Protein AF-A0A366U8A4-F1 (afdb_monomer)

pLDDT: mean 88.84, std 8.55, range [49.16, 95.75]

Secondary structure (DSSP, 8-state):
--GGGS-HHHHHHHHHHHS-HHHHHHTHHHHHHHTSSS-HHHHHHHHHHHHHHHHHHTTSS-TTTT-S-TT-S-HHHHHHHHHHHHHHHHHHHTT--

Solvent-accessible surface area (backbone atoms only — not comparable to full-atom values): 5817 Å² total; per-residue (Å²): 134,65,70,89,80,52,56,68,65,61,50,53,52,52,40,58,70,64,47,55,69,74,54,44,67,76,38,56,75,50,56,60,47,74,73,46,89,64,58,68,67,59,39,46,53,52,50,52,32,51,52,56,50,44,38,36,76,70,65,75,43,60,82,62,73,62,43,96,41,74,75,59,69,54,75,65,58,50,45,55,52,50,51,54,50,40,54,57,48,51,60,48,51,70,75,76,109

Radius of gyration: 13.05 Å; Cα contacts (8 Å, |Δi|>4): 66; chains: 1; bounding box: 31×37×27 Å

Mean predicted aligned error: 4.24 Å

Foldseek 3Di:
DDCVPDQLLVLLVLLLVLDDPQLCVQCVVLVCLSVDPDDSLVNNLVSQLSSLVSCCVVVVDPPCPQHPHSSPDDSVVSVVVSNVSSVVSVVVVVVVD

Sequence (97 aa):
MEIDQLNRITVIKQIYTALDPSHKNLMENVKRILDSDQPEEVRFRIFMVMYRHTRISLGKVSKMHYGEFLTAGTTESMWQEAKLLYRGLMARKEKTG

Structure (mmCIF, N/CA/C/O backbone):
data_AF-A0A366U8A4-F1
#
_entry.id   AF-A0A366U8A4-F1
#
loop_
_atom_site.group_PDB
_atom_site.id
_atom_site.type_symbol
_atom_site.label_atom_id
_atom_site.label_alt_id
_atom_site.label_comp_id
_atom_site.label_asym_id
_atom_site.label_entity_id
_at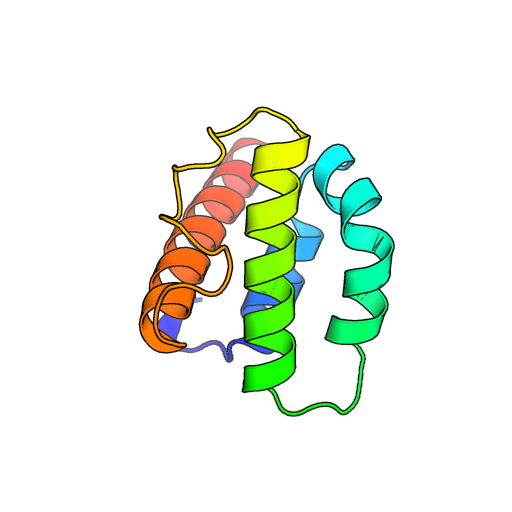om_site.label_seq_id
_atom_site.pdbx_PDB_ins_code
_atom_site.Cartn_x
_atom_site.Cartn_y
_atom_site.Cartn_z
_atom_site.occupancy
_atom_site.B_iso_or_equiv
_atom_site.auth_seq_id
_atom_site.auth_comp_id
_atom_site.auth_asym_id
_atom_site.auth_atom_id
_atom_site.pdbx_PDB_model_num
ATOM 1 N N . MET A 1 1 ? 0.223 17.648 -7.362 1.00 56.59 1 MET A N 1
ATOM 2 C CA . MET A 1 1 ? 1.129 16.755 -8.116 1.00 56.59 1 MET A CA 1
ATOM 3 C C . MET A 1 1 ? 0.320 15.546 -8.538 1.00 56.59 1 MET A C 1
ATOM 5 O O . MET A 1 1 ? -0.329 14.948 -7.687 1.00 56.59 1 MET A O 1
ATOM 9 N N . GLU A 1 2 ? 0.257 15.260 -9.833 1.00 77.50 2 GLU A N 1
ATOM 10 C CA . GLU A 1 2 ? -0.574 14.178 -10.364 1.00 77.50 2 GLU A CA 1
ATOM 11 C C . GLU A 1 2 ? 0.115 12.832 -10.106 1.00 77.50 2 GLU A C 1
ATOM 13 O O . GLU A 1 2 ? 1.285 12.657 -10.437 1.00 77.50 2 GLU A O 1
ATOM 18 N N . ILE A 1 3 ? -0.582 11.891 -9.460 1.00 80.12 3 ILE A N 1
ATOM 19 C CA . ILE A 1 3 ? -0.011 10.595 -9.050 1.00 80.12 3 ILE A CA 1
ATOM 20 C C . ILE A 1 3 ? 0.587 9.804 -10.220 1.00 80.12 3 ILE A C 1
ATOM 22 O O . ILE A 1 3 ? 1.530 9.042 -10.031 1.00 80.12 3 ILE A O 1
ATOM 26 N N . ASP A 1 4 ? 0.066 10.007 -11.425 1.00 79.44 4 ASP A N 1
ATOM 27 C CA . ASP A 1 4 ? 0.507 9.325 -12.638 1.00 79.44 4 ASP A CA 1
ATOM 28 C C . ASP A 1 4 ? 1.915 9.750 -13.095 1.00 79.44 4 ASP A C 1
ATOM 30 O O . ASP A 1 4 ? 2.542 9.045 -13.879 1.00 79.44 4 ASP A O 1
ATOM 34 N N . GLN A 1 5 ? 2.448 10.847 -12.546 1.00 83.38 5 GLN A N 1
ATOM 35 C CA . GLN A 1 5 ? 3.819 11.315 -12.779 1.00 83.38 5 GLN A CA 1
ATOM 36 C C . GLN A 1 5 ? 4.819 10.763 -11.748 1.00 83.38 5 GLN A C 1
ATOM 38 O O . GLN A 1 5 ? 6.027 10.965 -11.877 1.00 83.38 5 GLN A O 1
ATOM 43 N N . LEU A 1 6 ? 4.339 10.081 -10.702 1.00 86.62 6 LEU A N 1
ATOM 44 C CA . LEU A 1 6 ? 5.175 9.527 -9.641 1.00 86.62 6 LEU A CA 1
ATOM 45 C 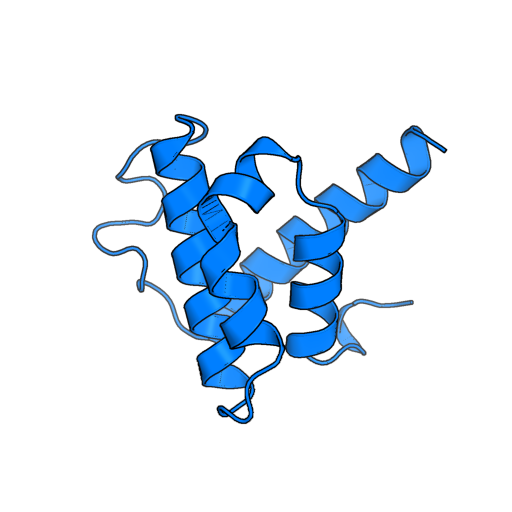C . LEU A 1 6 ? 5.553 8.075 -9.938 1.00 86.62 6 LEU A C 1
ATOM 47 O O . LEU A 1 6 ? 4.712 7.263 -10.318 1.00 86.62 6 LEU A O 1
ATOM 51 N N . ASN A 1 7 ? 6.813 7.719 -9.668 1.00 89.44 7 ASN A N 1
ATOM 52 C CA . ASN A 1 7 ? 7.219 6.315 -9.661 1.00 89.44 7 ASN A CA 1
ATOM 53 C C . ASN A 1 7 ? 6.563 5.549 -8.495 1.00 89.44 7 ASN A C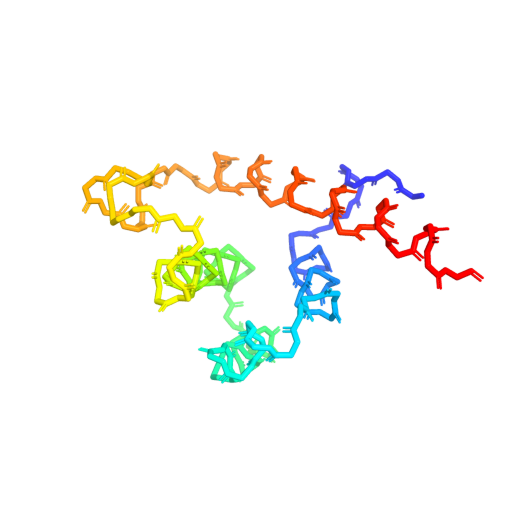 1
ATOM 55 O O . ASN A 1 7 ? 6.127 6.137 -7.492 1.00 89.44 7 ASN A O 1
ATOM 59 N N . ARG A 1 8 ? 6.509 4.217 -8.611 1.00 91.81 8 ARG A N 1
ATOM 60 C CA . ARG A 1 8 ? 5.760 3.385 -7.660 1.00 91.81 8 ARG A CA 1
ATOM 61 C C . ARG A 1 8 ? 6.369 3.427 -6.261 1.00 91.81 8 ARG A C 1
ATOM 63 O O . ARG A 1 8 ? 5.621 3.423 -5.284 1.00 91.81 8 ARG A O 1
ATOM 70 N N . ILE A 1 9 ? 7.698 3.532 -6.154 1.00 93.06 9 ILE A N 1
ATOM 71 C CA . ILE A 1 9 ? 8.411 3.619 -4.867 1.00 93.06 9 ILE A CA 1
ATOM 72 C C . ILE A 1 9 ? 8.036 4.885 -4.101 1.00 93.06 9 ILE A C 1
ATOM 74 O O . ILE A 1 9 ? 7.731 4.825 -2.908 1.00 93.06 9 ILE A O 1
ATOM 78 N N . THR A 1 10 ? 8.016 6.029 -4.776 1.00 92.56 10 THR A N 1
ATOM 79 C CA . THR A 1 10 ? 7.628 7.305 -4.175 1.00 92.56 10 THR A CA 1
ATOM 80 C C . THR A 1 10 ? 6.206 7.223 -3.631 1.00 92.56 10 THR A C 1
ATOM 82 O O .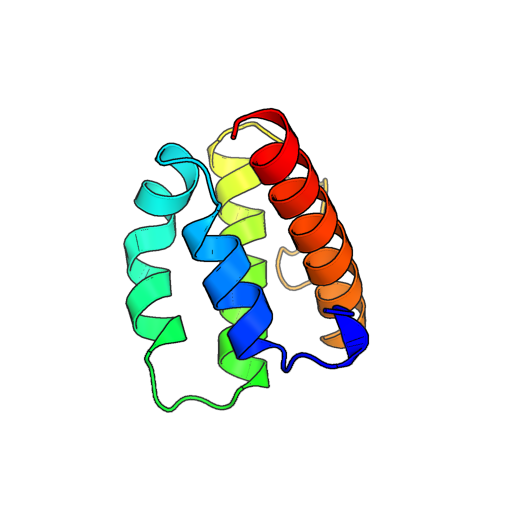 THR A 1 10 ? 5.961 7.621 -2.491 1.00 92.56 10 THR A O 1
ATOM 85 N N . VAL A 1 11 ? 5.280 6.636 -4.394 1.00 93.25 11 VAL A N 1
ATOM 86 C CA . VAL A 1 11 ? 3.886 6.483 -3.959 1.00 93.25 11 VAL A CA 1
ATOM 87 C C . VAL A 1 11 ? 3.765 5.577 -2.738 1.00 93.25 11 VAL A C 1
ATOM 89 O O . VAL A 1 11 ? 3.156 5.990 -1.752 1.00 93.25 11 VAL A O 1
ATOM 92 N N . ILE A 1 12 ? 4.377 4.390 -2.725 1.00 93.94 12 ILE A N 1
ATOM 93 C CA . ILE A 1 12 ? 4.269 3.486 -1.564 1.00 93.94 12 ILE A CA 1
ATOM 94 C C . ILE A 1 12 ? 4.955 4.039 -0.307 1.00 93.94 12 ILE A C 1
ATOM 96 O O . ILE A 1 12 ? 4.453 3.822 0.795 1.00 93.94 12 ILE A O 1
ATOM 100 N N . LYS A 1 13 ? 6.039 4.822 -0.436 1.00 93.62 13 LYS A N 1
ATOM 101 C CA . LYS A 1 13 ? 6.657 5.524 0.707 1.00 93.62 13 LYS A CA 1
ATOM 102 C C . LYS A 1 13 ? 5.727 6.594 1.284 1.00 93.62 13 LYS A C 1
ATOM 104 O O . LYS A 1 13 ? 5.606 6.717 2.508 1.00 93.62 13 LYS A O 1
ATOM 109 N N . GLN A 1 14 ? 5.031 7.337 0.424 1.00 93.19 14 GLN A N 1
ATOM 110 C CA . GLN A 1 14 ? 4.049 8.334 0.857 1.00 93.19 14 GLN A CA 1
ATOM 111 C C . GLN A 1 14 ? 2.814 7.679 1.488 1.00 93.19 14 GLN A C 1
ATOM 113 O O . GLN A 1 14 ? 2.370 8.133 2.542 1.00 93.19 14 GLN A O 1
ATOM 118 N N . ILE A 1 15 ? 2.320 6.573 0.915 1.00 94.44 15 ILE A N 1
ATOM 119 C CA . ILE A 1 15 ? 1.264 5.749 1.523 1.00 94.44 15 ILE A CA 1
ATOM 120 C C . ILE A 1 15 ? 1.710 5.305 2.913 1.00 94.44 15 ILE A C 1
ATOM 122 O O . ILE A 1 15 ? 1.028 5.627 3.880 1.00 94.44 15 ILE A O 1
ATOM 126 N N . TYR A 1 16 ? 2.865 4.638 3.035 1.00 93.56 16 TYR A N 1
ATOM 127 C CA . TYR A 1 16 ? 3.379 4.147 4.317 1.00 93.56 16 TYR A CA 1
ATOM 128 C C . TYR A 1 16 ? 3.437 5.253 5.370 1.00 93.56 16 TYR A C 1
ATOM 130 O O . TYR A 1 16 ? 2.993 5.062 6.498 1.00 93.56 16 TYR A O 1
ATOM 138 N N . THR A 1 17 ? 3.921 6.435 4.991 1.00 92.00 17 THR A N 1
ATOM 139 C CA . THR A 1 17 ? 4.001 7.601 5.881 1.00 92.00 17 THR A CA 1
ATOM 140 C C . THR A 1 17 ? 2.625 8.081 6.342 1.00 92.00 17 THR A C 1
ATOM 142 O O . THR A 1 17 ? 2.487 8.506 7.488 1.00 92.00 17 THR A O 1
ATOM 145 N N . ALA A 1 18 ? 1.606 7.987 5.491 1.00 92.44 18 ALA A N 1
ATOM 146 C CA . ALA A 1 18 ? 0.243 8.415 5.791 1.00 92.44 18 ALA A CA 1
ATOM 147 C C . ALA A 1 18 ? -0.626 7.337 6.466 1.00 92.44 18 ALA A C 1
ATOM 149 O O . ALA A 1 18 ? -1.735 7.644 6.893 1.00 92.44 18 ALA A O 1
ATOM 150 N N . LEU A 1 19 ? -0.153 6.090 6.576 1.00 92.06 19 LEU A N 1
ATOM 151 C CA . LEU A 1 19 ? -0.891 5.027 7.259 1.00 92.06 19 LEU A CA 1
ATOM 152 C C . LEU A 1 19 ? -1.053 5.304 8.762 1.00 92.06 19 LEU A C 1
ATOM 154 O O . LEU A 1 19 ? -0.166 5.872 9.414 1.00 92.06 19 LEU A O 1
ATOM 158 N N . ASP A 1 20 ? -2.164 4.810 9.312 1.00 90.75 20 ASP A N 1
ATOM 159 C CA . ASP A 1 20 ? -2.425 4.804 10.751 1.00 90.75 20 ASP A CA 1
ATOM 160 C C . ASP A 1 20 ? -1.319 4.041 11.508 1.00 90.75 20 ASP A C 1
ATOM 162 O O . ASP A 1 20 ? -0.775 3.062 10.978 1.00 90.75 20 ASP A O 1
ATOM 166 N N . PRO A 1 21 ? -1.016 4.404 12.770 1.00 90.31 21 PRO A N 1
ATOM 167 C CA . PRO A 1 21 ? -0.002 3.715 13.572 1.00 90.31 21 PRO A CA 1
ATOM 168 C C . PRO A 1 21 ? -0.202 2.196 13.654 1.00 90.31 21 PRO A C 1
ATOM 170 O O . PRO A 1 21 ? 0.757 1.441 13.541 1.00 90.31 21 PRO A O 1
ATOM 173 N N . SER A 1 22 ? -1.450 1.726 13.752 1.00 90.81 22 SER A N 1
ATOM 174 C CA . SER A 1 22 ? -1.767 0.291 13.791 1.00 90.81 22 SER A CA 1
ATOM 175 C C . SER A 1 22 ? -1.341 -0.459 12.526 1.00 90.81 22 SER A C 1
ATOM 177 O O . SER A 1 22 ? -0.897 -1.602 12.611 1.00 90.81 22 SER A O 1
ATOM 179 N N . HIS A 1 23 ? -1.424 0.183 11.356 1.00 91.88 23 HIS A N 1
ATOM 180 C CA . HIS A 1 23 ? -0.929 -0.402 10.113 1.00 91.88 23 HIS A CA 1
ATOM 181 C C . HIS A 1 23 ? 0.599 -0.392 10.076 1.00 91.88 23 HIS A C 1
ATOM 183 O O . HIS A 1 23 ? 1.199 -1.398 9.710 1.00 91.88 23 HIS A O 1
ATOM 189 N N . LYS A 1 24 ? 1.229 0.716 10.483 1.00 89.88 24 LYS A N 1
ATOM 190 C CA . LYS A 1 24 ? 2.695 0.840 10.507 1.00 89.88 24 LYS A CA 1
ATOM 191 C C . LYS A 1 24 ? 3.342 -0.193 11.423 1.00 89.88 24 LYS A C 1
ATOM 193 O O . LYS A 1 24 ? 4.276 -0.847 10.980 1.00 89.88 24 LYS A O 1
ATOM 198 N N . ASN A 1 25 ? 2.798 -0.405 12.621 1.00 89.50 25 ASN A N 1
ATOM 199 C CA . ASN A 1 25 ? 3.308 -1.390 13.582 1.00 89.50 25 ASN A CA 1
ATOM 200 C C . ASN A 1 25 ? 3.296 -2.813 12.999 1.00 89.50 25 ASN A C 1
ATOM 202 O O . ASN A 1 25 ? 4.254 -3.566 13.132 1.00 89.50 25 ASN A O 1
ATOM 206 N N . LEU A 1 26 ? 2.235 -3.179 12.274 1.00 89.50 26 LEU A N 1
ATOM 207 C CA . LEU A 1 26 ? 2.146 -4.485 11.609 1.00 89.50 26 LEU A CA 1
ATOM 208 C C . LEU A 1 26 ? 2.980 -4.576 10.321 1.00 89.50 26 LEU A C 1
ATOM 210 O O . LEU A 1 26 ? 3.175 -5.666 9.787 1.00 89.50 26 LEU A O 1
ATOM 214 N N . MET A 1 27 ? 3.466 -3.444 9.811 1.00 91.12 27 MET A N 1
ATOM 215 C CA . MET A 1 27 ? 4.273 -3.338 8.597 1.00 91.12 27 MET A CA 1
ATOM 216 C C . MET A 1 27 ? 5.716 -2.893 8.885 1.00 91.12 27 MET A C 1
ATOM 218 O O . MET A 1 27 ? 6.422 -2.517 7.952 1.00 91.12 27 MET A O 1
ATOM 222 N N . GLU A 1 28 ? 6.201 -2.957 10.130 1.00 84.00 28 GLU A N 1
ATOM 223 C CA . GLU A 1 28 ? 7.539 -2.457 10.498 1.00 84.00 28 GLU A CA 1
ATOM 224 C C . GLU A 1 28 ? 8.659 -3.078 9.652 1.00 84.00 28 GLU A C 1
ATOM 226 O O . GLU A 1 28 ? 9.551 -2.377 9.167 1.00 84.00 28 GLU A O 1
ATOM 231 N N . ASN A 1 29 ? 8.565 -4.381 9.375 1.00 82.31 29 ASN A N 1
ATOM 232 C CA . ASN A 1 29 ? 9.528 -5.095 8.532 1.00 82.31 29 ASN A CA 1
ATOM 233 C C . ASN A 1 29 ? 9.504 -4.635 7.063 1.00 82.31 29 ASN A C 1
ATOM 235 O O . ASN A 1 29 ? 10.507 -4.759 6.361 1.00 82.31 29 ASN A O 1
ATOM 239 N N . VAL A 1 30 ? 8.396 -4.051 6.599 1.00 85.75 30 VAL A N 1
ATOM 240 C CA . VAL A 1 30 ? 8.246 -3.536 5.229 1.00 85.75 30 VAL A CA 1
ATOM 241 C C . VAL A 1 30 ? 9.086 -2.281 5.018 1.00 85.75 30 VAL A C 1
ATOM 243 O O . VAL A 1 30 ? 9.558 -2.054 3.907 1.00 85.75 30 VAL A O 1
ATOM 246 N N . LYS A 1 31 ? 9.365 -1.500 6.071 1.00 82.88 31 LYS A N 1
ATOM 247 C CA . LYS A 1 31 ? 10.244 -0.325 5.968 1.00 82.88 31 LYS A CA 1
ATOM 248 C C . LYS A 1 31 ? 11.623 -0.697 5.412 1.00 82.88 31 LYS A C 1
ATOM 250 O O . LYS A 1 31 ? 12.110 -0.036 4.503 1.00 82.88 31 LYS A O 1
ATOM 255 N N . ARG A 1 32 ? 12.202 -1.813 5.873 1.00 85.94 32 ARG A N 1
ATOM 256 C CA . ARG A 1 32 ? 13.486 -2.323 5.355 1.00 85.94 32 ARG A CA 1
ATOM 257 C C . ARG A 1 32 ? 13.417 -2.655 3.864 1.00 85.94 32 ARG A C 1
ATOM 259 O O . ARG A 1 32 ? 14.381 -2.444 3.143 1.00 85.94 32 ARG A O 1
ATOM 266 N N . ILE A 1 33 ? 12.268 -3.136 3.396 1.00 87.12 33 ILE A N 1
ATOM 267 C CA . ILE A 1 33 ? 12.041 -3.486 1.989 1.00 87.12 33 ILE A CA 1
ATOM 268 C C . ILE A 1 33 ? 11.933 -2.220 1.135 1.00 87.12 33 ILE A C 1
ATOM 270 O O . ILE A 1 33 ? 12.531 -2.160 0.062 1.00 87.12 33 ILE A O 1
ATOM 274 N N . LEU A 1 34 ? 11.245 -1.185 1.627 1.00 86.75 34 LEU A N 1
ATOM 275 C CA . LEU A 1 34 ? 11.137 0.117 0.955 1.00 86.75 34 LEU A CA 1
ATOM 276 C C . LEU A 1 34 ? 12.494 0.809 0.760 1.00 86.75 34 LEU A C 1
ATOM 278 O O . LEU A 1 34 ? 12.665 1.556 -0.207 1.00 86.75 34 LEU A O 1
ATOM 282 N N . ASP A 1 35 ? 13.438 0.559 1.664 1.00 87.50 35 ASP A N 1
ATOM 283 C CA . ASP A 1 35 ? 14.781 1.142 1.644 1.00 87.50 35 ASP A CA 1
ATOM 284 C C . ASP A 1 35 ? 15.851 0.191 1.072 1.00 87.50 35 ASP A C 1
ATOM 286 O O . ASP A 1 35 ? 17.015 0.569 0.976 1.00 87.50 35 ASP A O 1
ATOM 290 N N . SER A 1 36 ? 15.465 -1.017 0.645 1.00 90.25 36 SER A N 1
ATOM 291 C CA . SER A 1 36 ? 16.376 -1.985 0.019 1.00 90.25 36 SER A CA 1
ATOM 292 C C . SER A 1 36 ? 16.721 -1.639 -1.436 1.00 90.25 36 SER A C 1
ATOM 294 O O . SER A 1 36 ? 16.048 -0.829 -2.083 1.00 90.25 36 SER A O 1
ATOM 296 N N . ASP A 1 37 ? 17.745 -2.314 -1.958 1.00 92.31 37 ASP A N 1
ATOM 297 C CA . ASP A 1 37 ? 18.251 -2.252 -3.336 1.00 92.31 37 ASP A CA 1
ATOM 298 C C . ASP A 1 37 ? 17.499 -3.169 -4.321 1.00 92.31 37 ASP A C 1
ATOM 300 O O . ASP A 1 37 ? 17.823 -3.222 -5.506 1.00 92.31 37 ASP A O 1
ATOM 304 N N . GLN A 1 38 ? 16.461 -3.866 -3.853 1.00 93.25 38 GLN A N 1
ATOM 305 C CA . GLN A 1 38 ? 15.633 -4.740 -4.680 1.00 93.25 38 GLN A CA 1
ATOM 306 C C . GLN A 1 38 ? 14.981 -3.975 -5.853 1.00 93.25 38 GLN A C 1
ATOM 308 O O . GLN A 1 38 ? 14.703 -2.772 -5.741 1.00 93.25 38 GLN A O 1
ATOM 313 N N . PRO A 1 39 ? 14.642 -4.653 -6.967 1.00 94.38 39 PRO A N 1
ATOM 314 C CA . PRO A 1 39 ? 13.952 -4.016 -8.088 1.00 94.38 39 PRO A CA 1
ATOM 315 C C . PRO A 1 39 ? 12.681 -3.275 -7.649 1.00 94.38 39 PRO A C 1
ATOM 317 O O . PRO A 1 39 ? 11.980 -3.710 -6.730 1.00 94.38 39 PRO A O 1
ATOM 320 N N . GLU A 1 40 ? 12.367 -2.149 -8.304 1.00 93.56 40 GLU A N 1
ATOM 321 C CA . GLU A 1 40 ? 11.192 -1.325 -7.965 1.00 93.56 40 GLU A CA 1
ATOM 322 C C . GLU A 1 40 ? 9.906 -2.159 -7.907 1.00 93.56 40 GLU A C 1
ATOM 324 O O . GLU A 1 40 ? 9.155 -2.079 -6.935 1.00 93.56 40 GLU A O 1
ATOM 329 N N . GLU A 1 41 ? 9.683 -3.000 -8.916 1.00 93.31 41 GLU A N 1
ATOM 330 C CA . GLU A 1 41 ? 8.499 -3.852 -8.988 1.00 93.31 41 GLU A CA 1
ATOM 331 C C . GLU A 1 41 ? 8.415 -4.836 -7.814 1.00 93.31 41 GLU A C 1
ATOM 333 O O . GLU A 1 41 ? 7.343 -5.014 -7.237 1.00 93.31 41 GLU A O 1
ATOM 338 N N . VAL A 1 42 ? 9.539 -5.434 -7.413 1.00 93.00 42 VAL A N 1
ATOM 339 C CA . VAL A 1 42 ? 9.591 -6.382 -6.290 1.00 93.00 42 VAL A CA 1
ATOM 340 C C . VAL A 1 42 ? 9.214 -5.677 -4.990 1.00 93.00 42 VAL A C 1
ATOM 342 O O . VAL A 1 42 ? 8.316 -6.130 -4.277 1.00 93.00 42 VAL A O 1
ATOM 345 N N . ARG A 1 43 ? 9.833 -4.524 -4.708 1.00 94.50 43 ARG A N 1
ATOM 346 C CA . ARG A 1 43 ? 9.522 -3.721 -3.513 1.00 94.50 43 ARG A CA 1
ATOM 347 C C . ARG A 1 43 ? 8.060 -3.286 -3.495 1.00 94.50 43 ARG A C 1
ATOM 349 O O . ARG A 1 43 ? 7.399 -3.395 -2.463 1.00 94.50 43 ARG A O 1
ATOM 356 N N . PHE A 1 44 ? 7.547 -2.845 -4.641 1.00 95.44 44 PHE A N 1
ATOM 357 C CA . PHE A 1 44 ? 6.154 -2.448 -4.803 1.00 95.44 44 PHE A CA 1
ATOM 358 C C . PHE A 1 44 ? 5.182 -3.597 -4.512 1.00 95.44 44 PHE A C 1
ATOM 360 O O . PHE A 1 44 ? 4.267 -3.446 -3.699 1.00 95.44 44 PHE A O 1
ATOM 367 N N . ARG A 1 45 ? 5.390 -4.764 -5.126 1.00 94.50 45 ARG A N 1
ATOM 368 C CA . ARG A 1 45 ? 4.501 -5.917 -4.939 1.00 94.50 45 ARG A CA 1
ATOM 369 C C . ARG A 1 45 ? 4.527 -6.427 -3.505 1.00 94.50 45 ARG A C 1
ATOM 371 O O . ARG A 1 45 ? 3.464 -6.706 -2.954 1.00 94.50 45 ARG A O 1
ATOM 378 N N . ILE A 1 46 ? 5.704 -6.497 -2.879 1.00 93.88 46 ILE A N 1
ATOM 379 C CA . ILE A 1 46 ? 5.806 -6.894 -1.469 1.00 93.88 46 ILE A CA 1
ATOM 380 C C . ILE A 1 46 ? 5.050 -5.906 -0.581 1.00 93.88 46 ILE A C 1
ATOM 382 O O . ILE A 1 46 ? 4.268 -6.330 0.271 1.00 93.88 46 ILE A O 1
ATOM 386 N N . PHE A 1 47 ? 5.225 -4.600 -0.800 1.00 95.56 47 PHE A N 1
ATOM 387 C CA . PHE A 1 47 ? 4.491 -3.585 -0.049 1.00 95.56 47 PHE A CA 1
ATOM 388 C C . PHE A 1 47 ? 2.974 -3.792 -0.146 1.00 95.56 47 PHE A C 1
ATOM 390 O O . PHE A 1 47 ? 2.295 -3.812 0.880 1.00 95.56 47 PHE A O 1
ATOM 397 N N . MET A 1 48 ? 2.448 -3.998 -1.357 1.00 95.75 48 MET A N 1
ATOM 398 C CA . MET A 1 48 ? 1.012 -4.196 -1.569 1.00 95.75 48 MET A CA 1
ATOM 399 C C . MET A 1 48 ? 0.499 -5.471 -0.901 1.00 95.75 48 MET A C 1
ATOM 401 O O . MET A 1 48 ? -0.520 -5.428 -0.218 1.00 95.75 48 MET A O 1
ATOM 405 N N . VAL A 1 49 ? 1.216 -6.589 -1.018 1.00 94.56 49 VAL A N 1
ATOM 406 C CA . VAL A 1 49 ? 0.840 -7.845 -0.348 1.00 94.56 49 VAL A CA 1
ATOM 407 C C . VAL A 1 49 ? 0.795 -7.668 1.169 1.00 94.56 49 VAL A C 1
ATOM 409 O O . VAL A 1 49 ? -0.171 -8.085 1.809 1.00 94.56 49 VAL A O 1
ATOM 412 N N . MET A 1 50 ? 1.796 -7.001 1.742 1.00 94.44 50 MET A N 1
ATOM 413 C CA . MET A 1 50 ? 1.846 -6.746 3.180 1.00 94.44 50 MET A CA 1
ATOM 414 C C . MET A 1 50 ? 0.735 -5.800 3.629 1.00 94.44 50 MET A C 1
ATOM 416 O O . MET A 1 50 ? 0.091 -6.057 4.640 1.00 94.44 50 MET A O 1
ATOM 420 N N . TYR A 1 51 ? 0.438 -4.761 2.850 1.00 94.56 51 TYR A N 1
ATOM 421 C CA . TYR A 1 51 ? -0.690 -3.874 3.122 1.00 94.56 51 TYR A CA 1
ATOM 422 C C . TYR A 1 51 ? -2.029 -4.632 3.136 1.00 94.56 51 TYR A C 1
ATOM 424 O O . TYR A 1 51 ? -2.816 -4.496 4.078 1.00 94.56 51 TYR A O 1
ATOM 432 N N . ARG A 1 52 ? -2.274 -5.477 2.126 1.00 95.06 52 ARG A N 1
ATOM 433 C CA . ARG A 1 52 ? -3.471 -6.330 2.040 1.00 95.06 52 ARG A CA 1
ATOM 434 C C . ARG A 1 52 ? -3.575 -7.268 3.244 1.00 95.06 52 ARG A C 1
ATOM 436 O O . ARG A 1 52 ? -4.637 -7.345 3.864 1.00 95.06 52 ARG A O 1
ATOM 443 N N . HIS A 1 53 ? -2.469 -7.926 3.605 1.00 93.56 53 HIS A N 1
ATOM 444 C CA . HIS A 1 53 ? -2.380 -8.778 4.792 1.00 93.56 53 HIS A CA 1
ATOM 445 C C . HIS A 1 53 ? -2.758 -8.004 6.061 1.00 93.56 53 HIS A C 1
ATOM 447 O O . HIS A 1 53 ? -3.639 -8.427 6.805 1.00 93.56 53 HIS A O 1
ATOM 453 N N . THR A 1 54 ? -2.168 -6.82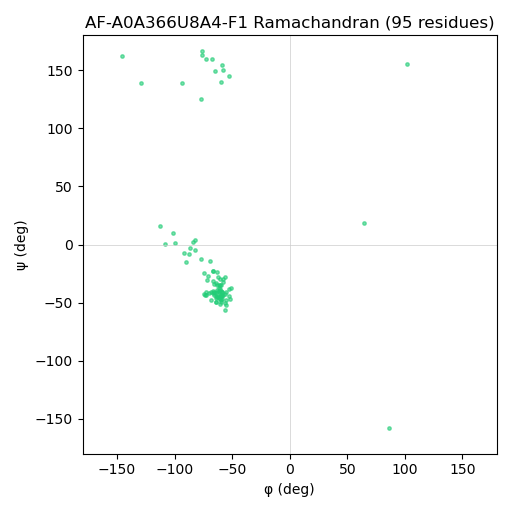7 6.270 1.00 94.25 54 THR A N 1
ATOM 454 C CA . THR A 1 54 ? -2.425 -5.990 7.447 1.00 94.25 54 THR A CA 1
ATOM 455 C C . THR A 1 54 ? -3.892 -5.586 7.569 1.00 94.25 54 THR A C 1
ATOM 457 O O . THR A 1 54 ? -4.444 -5.635 8.668 1.00 94.25 54 THR A O 1
ATOM 460 N N . ARG A 1 55 ? -4.572 -5.244 6.466 1.00 94.62 55 ARG A N 1
ATOM 461 C CA . ARG A 1 55 ? -6.013 -4.934 6.510 1.00 94.62 55 ARG A CA 1
ATOM 462 C C . ARG A 1 55 ? -6.853 -6.117 6.985 1.00 94.62 55 ARG A C 1
ATOM 464 O O . ARG A 1 55 ? -7.822 -5.907 7.713 1.00 94.62 55 ARG A O 1
ATOM 471 N N . ILE A 1 56 ? -6.490 -7.335 6.590 1.00 94.06 56 ILE A N 1
ATOM 472 C CA . ILE A 1 56 ? -7.148 -8.559 7.060 1.00 94.06 56 ILE A CA 1
ATOM 473 C C . ILE A 1 56 ? -6.843 -8.782 8.542 1.00 94.06 56 ILE A C 1
ATOM 475 O O . ILE A 1 56 ? -7.768 -9.003 9.319 1.00 94.06 56 ILE A O 1
ATOM 479 N N . SER A 1 57 ? -5.577 -8.676 8.957 1.00 93.25 57 SER A N 1
ATOM 480 C CA . SER A 1 57 ? -5.170 -8.860 10.359 1.00 93.25 57 SER A CA 1
ATOM 481 C C . SER A 1 57 ? -5.850 -7.869 11.306 1.00 93.25 57 SER A C 1
ATOM 483 O O . SER A 1 57 ? -6.191 -8.227 12.427 1.00 93.25 57 SER A O 1
ATOM 485 N N . LEU A 1 58 ? -6.093 -6.639 10.848 1.00 94.00 58 LEU A N 1
ATOM 486 C CA . LEU A 1 58 ? -6.816 -5.608 11.599 1.00 94.00 58 LEU A CA 1
ATOM 487 C C . LEU A 1 58 ? -8.347 -5.738 11.512 1.00 94.00 58 LEU A C 1
ATOM 489 O O . LEU A 1 58 ? -9.055 -4.848 11.986 1.00 94.00 58 LEU A O 1
ATOM 493 N N . GLY A 1 59 ? -8.875 -6.778 10.858 1.00 93.75 59 GLY A N 1
ATOM 494 C CA . GLY A 1 59 ? -10.314 -6.979 10.674 1.00 93.75 59 GLY A CA 1
ATOM 495 C C . GLY A 1 59 ? -10.994 -5.901 9.823 1.00 93.75 59 GLY A C 1
ATOM 496 O O . GLY A 1 59 ? -12.210 -5.747 9.881 1.00 93.75 59 GLY A O 1
ATOM 497 N N . LYS A 1 60 ? -10.233 -5.126 9.036 1.00 93.12 60 LYS A N 1
ATOM 498 C CA . LYS A 1 60 ? -10.775 -4.065 8.168 1.00 93.12 60 LYS A CA 1
ATOM 499 C C . LYS A 1 60 ? -11.470 -4.627 6.931 1.00 93.12 60 LYS A C 1
ATOM 501 O O . LYS A 1 60 ? -12.293 -3.933 6.341 1.00 93.12 60 LYS A O 1
ATOM 506 N N . VAL A 1 61 ? -11.102 -5.839 6.516 1.00 93.44 61 VAL A N 1
ATOM 507 C CA . VAL A 1 61 ? -11.721 -6.597 5.420 1.00 93.44 61 VAL A CA 1
ATOM 508 C C . VAL A 1 61 ? -11.711 -8.090 5.724 1.00 93.44 61 VAL A C 1
ATOM 510 O O . VAL A 1 61 ? -10.942 -8.553 6.566 1.00 93.44 61 VAL A O 1
ATOM 513 N N . SER A 1 62 ? -12.543 -8.852 5.011 1.00 92.25 62 SER A N 1
ATOM 514 C CA . SER A 1 62 ? -12.544 -10.313 5.085 1.00 92.25 62 SER A CA 1
ATOM 515 C C . SER A 1 62 ? -11.324 -10.921 4.381 1.00 92.25 62 SER A C 1
ATOM 517 O O . SER A 1 62 ? -10.728 -10.309 3.492 1.00 92.25 62 SER A O 1
ATOM 519 N N . LYS A 1 63 ? -10.985 -12.170 4.729 1.00 86.88 63 LYS A N 1
ATOM 520 C CA . LYS A 1 63 ? -9.892 -12.925 4.087 1.00 86.88 63 LYS A CA 1
ATOM 521 C C . LYS A 1 63 ? -10.077 -13.089 2.573 1.00 86.88 63 LYS A C 1
ATOM 523 O O . LYS A 1 63 ? -9.094 -13.116 1.851 1.00 86.88 63 LYS A O 1
ATOM 528 N N . MET A 1 64 ? -11.328 -13.137 2.111 1.00 88.12 64 MET A N 1
ATOM 529 C CA . MET A 1 64 ? -11.685 -13.320 0.700 1.00 88.12 64 MET A CA 1
ATOM 530 C C . MET A 1 64 ? -11.746 -12.008 -0.094 1.00 88.12 64 MET A C 1
ATOM 532 O O . MET A 1 64 ? -11.990 -12.039 -1.296 1.00 88.12 64 MET A O 1
ATOM 536 N N . HIS A 1 65 ? -11.546 -10.849 0.546 1.00 90.25 65 HIS A N 1
ATOM 537 C CA . HIS A 1 65 ? -11.693 -9.540 -0.104 1.00 90.25 65 HIS A CA 1
ATOM 538 C C . HIS A 1 65 ? -10.784 -9.363 -1.329 1.00 90.25 65 HIS A C 1
ATOM 540 O O . HIS A 1 65 ? -11.162 -8.687 -2.279 1.00 90.25 65 HIS A O 1
ATOM 546 N N . TYR A 1 66 ? -9.605 -9.988 -1.309 1.00 87.88 66 TYR A N 1
ATOM 547 C CA . TYR A 1 66 ? -8.616 -9.932 -2.388 1.00 87.88 66 TYR A CA 1
ATOM 548 C C . TYR A 1 66 ? -8.614 -11.182 -3.283 1.00 87.88 66 TYR A C 1
ATOM 550 O O . TYR A 1 66 ? -7.715 -11.346 -4.103 1.00 87.88 66 TYR A O 1
ATOM 558 N N . GLY A 1 67 ? -9.613 -12.057 -3.132 1.00 85.06 67 GLY A N 1
ATOM 559 C CA . GLY A 1 67 ? -9.644 -13.381 -3.744 1.00 85.06 67 GLY A CA 1
ATOM 560 C C . GLY A 1 67 ? -8.937 -14.435 -2.893 1.00 85.06 67 GLY A C 1
ATOM 561 O O . GLY A 1 67 ? -8.785 -14.279 -1.683 1.00 85.06 67 GLY A O 1
ATOM 562 N N . GLU A 1 68 ? -8.526 -15.523 -3.539 1.00 82.25 68 GLU A N 1
ATOM 563 C CA . GLU A 1 68 ? -7.925 -16.689 -2.879 1.00 82.25 68 GLU A CA 1
ATOM 564 C C . GLU A 1 68 ? -6.499 -16.421 -2.366 1.00 82.25 68 GLU A C 1
ATOM 566 O O . GLU A 1 68 ? -6.095 -16.954 -1.334 1.00 82.25 68 GLU A O 1
ATOM 571 N N . PHE A 1 69 ? -5.750 -15.535 -3.037 1.00 84.38 69 PHE A N 1
ATOM 572 C CA . PHE A 1 69 ? -4.361 -15.219 -2.698 1.00 84.38 69 PHE A CA 1
ATOM 573 C C . PHE A 1 69 ? -4.132 -13.712 -2.575 1.00 84.38 69 PHE A C 1
ATOM 575 O O . PHE A 1 69 ? -4.543 -12.933 -3.429 1.00 84.38 69 PHE A O 1
ATOM 582 N N . LEU A 1 70 ? -3.360 -13.284 -1.571 1.00 86.69 70 LEU A N 1
ATOM 583 C CA . LEU A 1 70 ? -2.967 -11.871 -1.412 1.00 86.69 70 LEU A CA 1
ATOM 584 C C . LEU A 1 70 ? -2.116 -11.349 -2.573 1.00 86.69 70 LEU A C 1
ATOM 586 O O . LEU A 1 70 ? -2.078 -10.144 -2.826 1.00 86.69 70 LEU A O 1
ATOM 590 N N . THR A 1 71 ? -1.440 -12.259 -3.270 1.00 86.75 71 THR A N 1
ATOM 591 C CA . THR A 1 71 ? -0.621 -12.002 -4.455 1.00 86.75 71 THR A CA 1
ATOM 592 C C . THR A 1 71 ? -1.440 -11.917 -5.740 1.00 86.75 71 THR A C 1
ATOM 594 O O . THR A 1 71 ? -0.860 -11.611 -6.782 1.00 86.75 71 THR A O 1
ATOM 597 N N . ALA A 1 72 ? -2.754 -12.173 -5.683 1.00 83.62 72 ALA A N 1
ATOM 598 C CA . ALA A 1 72 ? -3.623 -12.139 -6.848 1.00 83.62 72 ALA A CA 1
ATOM 599 C C . ALA A 1 72 ? -3.618 -10.750 -7.507 1.00 83.62 72 ALA A C 1
ATOM 601 O O . ALA A 1 72 ? -3.624 -9.710 -6.836 1.00 83.62 72 ALA A O 1
ATOM 602 N N . GL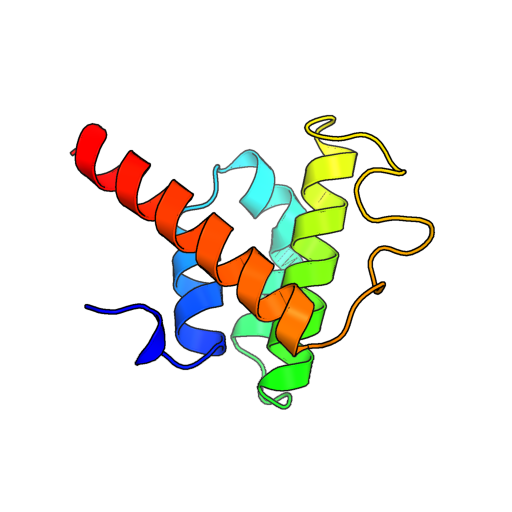Y A 1 73 ? -3.620 -10.758 -8.839 1.00 85.38 73 GLY A N 1
ATOM 603 C CA . GLY A 1 73 ? -3.533 -9.563 -9.671 1.00 85.38 73 GLY A CA 1
ATOM 604 C C . GLY A 1 73 ? -2.139 -9.318 -10.257 1.00 85.38 73 GLY A C 1
ATOM 605 O O . GLY A 1 73 ? -1.112 -9.757 -9.739 1.00 85.38 73 GLY A O 1
ATOM 606 N N . THR A 1 74 ? -2.116 -8.597 -11.375 1.00 91.38 74 THR A N 1
ATOM 607 C CA . THR A 1 74 ? -0.891 -8.109 -12.017 1.00 91.38 74 THR A CA 1
ATOM 608 C C . THR A 1 74 ? -0.318 -6.908 -11.263 1.00 91.38 74 THR A C 1
ATOM 610 O O . THR A 1 74 ? -1.036 -6.226 -10.523 1.00 91.38 74 THR A O 1
ATOM 613 N N . THR A 1 75 ? 0.953 -6.584 -11.514 1.00 92.62 75 THR A N 1
ATOM 614 C CA . THR A 1 75 ? 1.591 -5.344 -11.038 1.00 92.62 75 THR A CA 1
ATOM 615 C C . THR A 1 75 ? 0.765 -4.107 -11.388 1.00 92.62 75 THR A C 1
ATOM 617 O O . THR A 1 75 ? 0.635 -3.210 -10.560 1.00 92.62 75 THR A O 1
ATOM 620 N N . GLU A 1 76 ? 0.131 -4.080 -12.563 1.00 92.88 76 GLU A N 1
ATOM 621 C CA . GLU A 1 76 ? -0.732 -2.968 -12.966 1.00 92.88 76 GLU A CA 1
ATOM 622 C C . GLU A 1 76 ? -2.037 -2.917 -12.162 1.00 92.88 76 GLU A C 1
ATOM 624 O O . GLU A 1 76 ? -2.426 -1.854 -11.688 1.00 92.88 76 GLU A O 1
ATOM 629 N N . SER A 1 77 ? -2.688 -4.055 -11.903 1.00 92.94 77 SER A N 1
ATOM 630 C CA . SER A 1 77 ? -3.889 -4.066 -11.052 1.00 92.94 77 SER A CA 1
ATOM 631 C C . SER A 1 77 ? -3.591 -3.610 -9.616 1.00 92.94 77 SER A C 1
ATOM 633 O O . SER A 1 77 ? -4.333 -2.811 -9.045 1.00 92.94 77 SER A O 1
ATOM 635 N N . MET A 1 78 ? -2.456 -4.043 -9.055 1.00 94.94 78 MET A N 1
ATOM 636 C CA . MET A 1 78 ? -1.969 -3.566 -7.760 1.00 94.94 78 MET A CA 1
ATOM 637 C C . MET A 1 78 ? -1.624 -2.075 -7.811 1.00 94.94 78 MET A C 1
ATOM 639 O O . MET A 1 78 ? -1.812 -1.367 -6.823 1.00 94.94 78 MET A O 1
ATOM 643 N N . TRP A 1 79 ? -1.139 -1.575 -8.950 1.00 95.00 79 TRP A N 1
ATOM 644 C CA . TRP A 1 79 ? -0.849 -0.158 -9.134 1.00 95.00 79 TRP A CA 1
ATOM 645 C C . TRP A 1 79 ? -2.112 0.696 -9.092 1.00 95.00 79 TRP A C 1
ATOM 647 O O . TRP A 1 79 ? -2.143 1.702 -8.386 1.00 95.00 79 TRP A O 1
ATOM 657 N N . GLN A 1 80 ? -3.185 0.259 -9.745 1.00 94.06 80 GLN A N 1
ATOM 658 C CA . GLN A 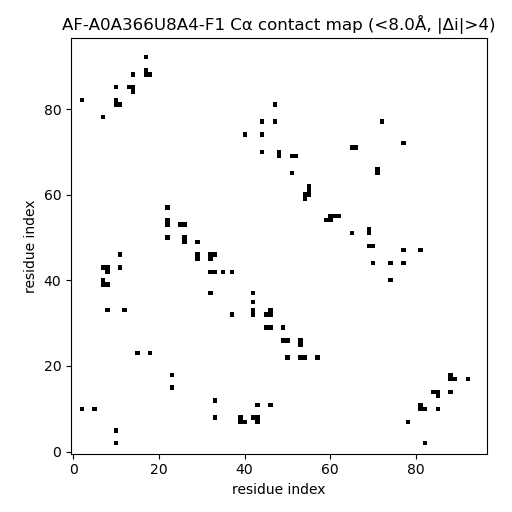1 80 ? -4.480 0.935 -9.659 1.00 94.06 80 GLN A CA 1
ATOM 659 C C . GLN A 1 80 ? -5.026 0.943 -8.220 1.00 94.06 80 GLN A C 1
ATOM 661 O O . GLN A 1 80 ? -5.498 1.980 -7.750 1.00 94.06 80 GLN A O 1
ATOM 666 N N . GLU A 1 81 ? -4.879 -0.158 -7.473 1.00 94.69 81 GLU A N 1
ATOM 667 C CA . GLU A 1 81 ? -5.222 -0.197 -6.041 1.00 94.69 81 GLU A CA 1
ATOM 668 C C . GLU A 1 81 ? -4.399 0.816 -5.228 1.00 94.69 81 GLU A C 1
ATOM 670 O O . GLU A 1 81 ? -4.960 1.590 -4.448 1.00 94.69 81 GLU A O 1
ATOM 675 N N . ALA A 1 82 ? -3.079 0.862 -5.437 1.00 95.25 82 ALA A N 1
ATOM 676 C CA . ALA A 1 82 ? -2.196 1.807 -4.757 1.00 95.25 82 ALA A CA 1
ATOM 677 C C . ALA A 1 82 ? -2.577 3.264 -5.057 1.00 95.25 82 ALA A C 1
ATOM 679 O O . ALA A 1 82 ? -2.557 4.101 -4.152 1.00 95.25 82 ALA A O 1
ATOM 680 N N . LYS A 1 83 ? -2.982 3.574 -6.297 1.00 94.69 83 LYS A N 1
ATOM 681 C CA . LYS A 1 83 ? -3.442 4.919 -6.665 1.00 94.69 83 LYS A CA 1
ATOM 682 C C . LYS A 1 83 ? -4.703 5.327 -5.916 1.00 94.69 83 LYS A C 1
ATOM 684 O O . LYS A 1 83 ? -4.781 6.449 -5.411 1.00 94.69 83 LYS A O 1
ATOM 689 N N . LEU A 1 84 ? -5.682 4.428 -5.824 1.00 94.00 84 LEU A N 1
ATOM 690 C CA . LEU A 1 84 ? -6.915 4.673 -5.073 1.00 94.00 84 LEU A CA 1
ATOM 691 C C . LEU A 1 84 ? -6.621 4.885 -3.585 1.00 94.00 84 LEU A C 1
ATOM 693 O O . LEU A 1 84 ? -7.124 5.838 -2.985 1.00 94.00 84 LEU A O 1
ATOM 697 N N . LEU A 1 85 ? -5.755 4.047 -3.012 1.00 94.56 85 LEU A N 1
ATOM 698 C CA . LEU A 1 85 ? -5.315 4.175 -1.627 1.00 94.56 85 LEU A CA 1
ATOM 699 C C . LEU A 1 85 ? -4.625 5.518 -1.372 1.00 94.56 85 LEU A C 1
ATOM 701 O O . LEU A 1 85 ? -4.986 6.226 -0.433 1.00 94.56 85 LEU A O 1
ATOM 705 N N . TYR A 1 86 ? -3.664 5.887 -2.217 1.00 94.38 86 TYR A N 1
ATOM 706 C CA . TYR A 1 86 ? -2.944 7.150 -2.108 1.00 94.38 86 TYR A CA 1
ATOM 707 C C . TYR A 1 86 ? -3.895 8.345 -2.103 1.00 94.38 86 TYR A C 1
ATOM 709 O O . TYR A 1 86 ? -3.847 9.165 -1.186 1.00 94.38 86 TYR A O 1
ATOM 717 N N . ARG A 1 87 ? -4.795 8.417 -3.093 1.00 92.56 87 ARG A N 1
ATOM 718 C CA . ARG A 1 87 ? -5.782 9.501 -3.207 1.00 92.56 87 ARG A CA 1
ATOM 719 C C . ARG A 1 87 ? -6.653 9.579 -1.951 1.00 92.56 87 ARG A C 1
ATOM 721 O O . ARG A 1 87 ? -6.847 10.663 -1.411 1.00 92.56 87 ARG A O 1
ATOM 728 N N . GLY A 1 88 ? -7.109 8.432 -1.444 1.00 92.06 88 GLY A N 1
ATOM 729 C CA . GLY A 1 88 ? -7.901 8.360 -0.216 1.00 92.06 88 GLY A CA 1
ATOM 730 C C . GLY A 1 88 ? -7.153 8.841 1.033 1.00 92.06 88 GLY A C 1
ATOM 731 O O . GLY A 1 88 ? -7.748 9.509 1.876 1.00 92.06 88 GLY A O 1
ATOM 732 N N . LEU A 1 89 ? -5.860 8.533 1.158 1.00 91.31 89 LEU A N 1
ATOM 733 C CA . LEU A 1 89 ? -5.035 8.975 2.288 1.00 91.31 89 LEU A CA 1
ATOM 734 C C . LEU A 1 89 ? -4.699 10.468 2.212 1.00 91.31 89 LEU A C 1
ATOM 736 O O . LEU A 1 89 ? -4.810 11.165 3.220 1.00 91.31 89 LEU A O 1
ATOM 740 N N . MET A 1 90 ? -4.333 10.978 1.035 1.00 88.06 90 MET A N 1
ATOM 741 C CA . MET A 1 90 ? -4.005 12.399 0.869 1.00 88.06 90 MET A CA 1
ATOM 742 C C . MET A 1 90 ? -5.230 13.293 1.084 1.00 88.06 90 MET A C 1
ATOM 744 O O . MET A 1 90 ? -5.142 14.268 1.824 1.00 88.06 90 MET A O 1
ATOM 748 N N . ALA A 1 91 ? -6.400 12.897 0.570 1.00 86.81 91 ALA A N 1
ATOM 749 C CA . ALA A 1 91 ? -7.646 13.630 0.798 1.00 86.81 91 ALA A CA 1
ATOM 750 C C . ALA A 1 91 ? -8.058 13.682 2.282 1.00 86.81 91 ALA A C 1
ATOM 7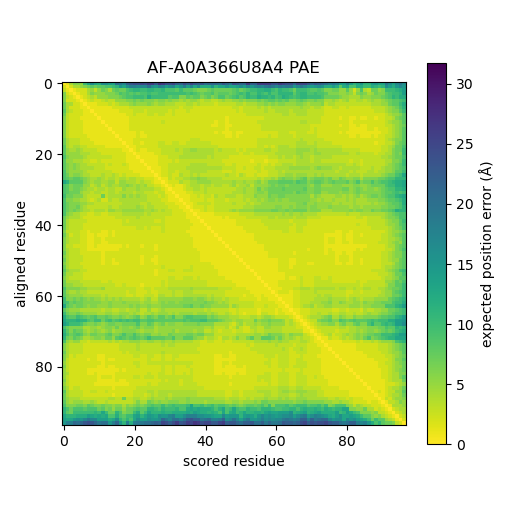52 O O . ALA A 1 91 ? -8.749 14.606 2.704 1.00 86.81 91 ALA A O 1
ATOM 753 N N . ARG A 1 92 ? -7.667 12.687 3.093 1.00 80.88 92 ARG A N 1
ATOM 754 C CA . ARG A 1 92 ? -7.880 12.724 4.551 1.00 80.88 92 ARG A CA 1
ATOM 755 C C . ARG A 1 92 ? -6.912 13.684 5.228 1.00 80.88 92 ARG A C 1
ATOM 757 O O . ARG A 1 92 ? -7.348 14.454 6.073 1.00 80.88 92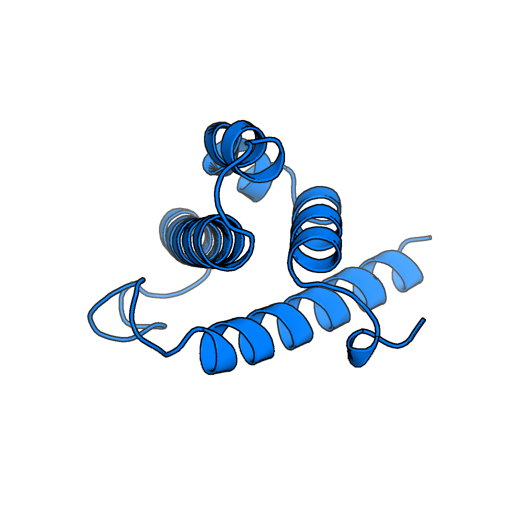 ARG A O 1
ATOM 764 N N . LYS A 1 93 ? -5.639 13.667 4.823 1.00 72.81 93 LYS A N 1
ATOM 765 C CA . LYS A 1 93 ? -4.600 14.551 5.362 1.00 72.81 93 LYS A CA 1
ATOM 766 C C . LYS A 1 93 ? -4.951 16.030 5.172 1.00 72.81 93 LYS A C 1
ATOM 768 O O . LYS A 1 93 ? -4.772 16.801 6.105 1.00 72.81 93 LYS A O 1
ATOM 773 N N . GLU A 1 94 ? -5.496 16.396 4.012 1.00 65.81 94 GLU A N 1
ATOM 774 C CA . GLU A 1 94 ? -5.943 17.765 3.700 1.00 65.81 94 GLU A CA 1
ATOM 775 C C . GLU A 1 94 ? -7.149 18.232 4.528 1.00 65.81 94 GLU A C 1
ATOM 777 O O . GLU A 1 94 ? -7.353 19.427 4.677 1.00 65.81 94 GLU A O 1
ATOM 782 N N . LYS A 1 95 ? -7.954 17.312 5.076 1.00 62.16 95 LYS A N 1
ATOM 783 C CA . LYS A 1 95 ? -9.122 17.645 5.915 1.00 62.16 95 LYS A CA 1
ATOM 784 C C . LYS A 1 95 ? -8.800 17.747 7.405 1.00 62.16 95 LYS A C 1
ATOM 786 O O . LYS A 1 95 ? -9.634 18.212 8.173 1.00 62.16 95 LYS A O 1
ATOM 791 N N . THR A 1 96 ? -7.642 17.237 7.815 1.00 57.75 96 THR A N 1
ATOM 792 C CA . THR A 1 96 ? -7.174 17.221 9.210 1.00 57.75 96 THR A CA 1
ATOM 793 C C . THR A 1 96 ? -6.025 18.196 9.474 1.00 57.75 96 THR A C 1
ATOM 795 O O . THR A 1 96 ? -5.513 18.215 10.591 1.00 57.75 96 THR A O 1
ATOM 798 N N . GLY A 1 97 ? -5.584 18.938 8.455 1.00 49.16 97 GLY A N 1
ATOM 799 C CA . GLY A 1 97 ? -4.635 20.050 8.571 1.00 49.16 97 GLY A CA 1
ATOM 800 C C . GLY A 1 97 ? -5.365 21.379 8.515 1.00 49.16 97 GLY A C 1
ATOM 801 O O . GLY A 1 97 ? -4.857 22.322 9.154 1.00 49.16 97 GLY A O 1
#

Organism: Enterococcus gallinarum (NCBI:txid1353)